Protein AF-A0A8E0RSD9-F1 (afdb_monomer)

Nearest PDB structures (foldseek):
  6y73-assembly5_E  TM=1.001E+00  e=8.583E-10  Homo sapiens
  6y73-assembly8_H  TM=9.996E-01  e=1.129E-09  Homo sapiens
  6y4y-assembly3_C  TM=1.001E+00  e=1.295E-09  Escherichia coli K-12
  6y4y-assembly1_A  TM=9.962E-01  e=1.054E-09  Escherichia coli K-12
  6y4z-assembly2_B  TM=1.001E+00  e=1.590E-09  Escherichia coli K-12

Mean predicted aligned error: 8.09 Å

Solvent-accessible surface area (backbone atoms only — not comparable to full-atom values): 7659 Å² total; per-residue (Å²): 133,86,77,67,62,55,76,70,34,81,88,56,85,85,74,91,81,87,75,87,79,85,74,97,72,86,85,51,72,78,60,56,75,73,58,82,89,83,89,78,69,75,69,71,48,63,39,68,62,47,81,34,75,42,60,56,62,40,75,63,56,67,73,68,26,27,50,40,44,66,53,24,31,73,65,49,50,56,54,29,59,77,58,73,36,48,61,83,45,32,53,47,78,46,70,18,73,64,30,60,16,58,24,33,35,42,36,23,98,45,81,51,83,89,50,64,72,85,85,84,121

pLDDT: mean 79.75, std 13.79, range [39.88, 96.12]

InterPro domains:
  IPR002589 Macro domain [PF01661] (52-107)
  IPR002589 Macro domain [PS51154] (22-121)
  IPR002589 Macro domain [SM00506] (34-119)
  IPR043472 Macro domain-like [G3DSA:3.40.220.10] (4-108)
  IPR043472 Macro domain-like [SSF52949] (32-107)

Organism: NCBI:txid27845

Structure (mmCIF, N/CA/C/O backbone):
data_AF-A0A8E0RSD9-F1
#
_entry.id   AF-A0A8E0RSD9-F1
#
loop_
_atom_site.group_PDB
_atom_site.id
_atom_site.type_symbol
_atom_site.label_atom_id
_atom_site.label_alt_id
_atom_site.label_comp_id
_atom_site.label_asym_id
_atom_site.label_entity_id
_atom_site.label_seq_id
_atom_site.pdbx_PDB_ins_code
_atom_site.Cartn_x
_atom_site.Cartn_y
_atom_site.Cartn_z
_atom_site.occupancy
_atom_site.B_iso_or_equiv
_atom_site.auth_seq_id
_atom_site.auth_comp_id
_atom_site.auth_asym_id
_atom_site.auth_atom_id
_atom_site.pdbx_PDB_model_num
ATOM 1 N N . MET A 1 1 ? -24.186 4.566 0.675 1.00 39.88 1 MET A N 1
ATOM 2 C CA . MET A 1 1 ? -24.093 3.090 0.671 1.00 39.88 1 MET A CA 1
ATOM 3 C C . MET A 1 1 ? -22.981 2.699 1.626 1.00 39.88 1 MET A C 1
ATOM 5 O O . MET A 1 1 ? -21.836 3.030 1.356 1.00 39.88 1 MET A O 1
ATOM 9 N N . SER A 1 2 ? -23.297 2.094 2.768 1.00 47.25 2 SER A N 1
ATOM 10 C CA . SER A 1 2 ? -22.281 1.486 3.631 1.00 47.25 2 SER A CA 1
ATOM 11 C C . SER A 1 2 ? -21.796 0.204 2.953 1.00 47.25 2 SER A C 1
ATOM 13 O O . SER A 1 2 ? -22.568 -0.733 2.762 1.00 47.25 2 SER A O 1
ATOM 15 N N . LEU A 1 3 ? -20.536 0.178 2.516 1.00 53.47 3 LEU A N 1
ATOM 16 C CA . LEU A 1 3 ? -19.912 -1.047 2.021 1.00 53.47 3 LEU A CA 1
ATOM 17 C C . LEU A 1 3 ? -19.844 -2.041 3.180 1.00 53.47 3 LEU A C 1
ATOM 19 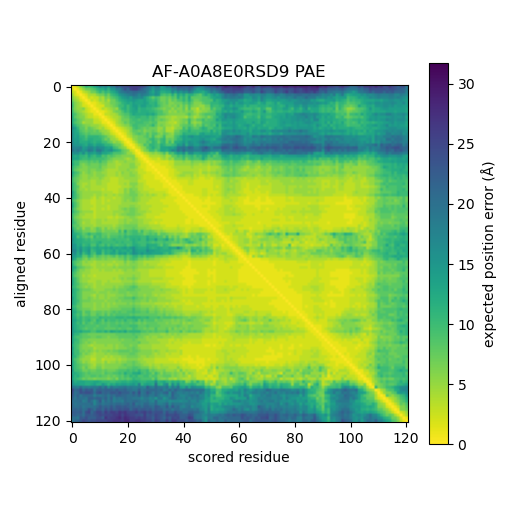O O . LEU A 1 3 ? -19.261 -1.744 4.223 1.00 53.47 3 LEU A O 1
ATOM 23 N N . ASN A 1 4 ? -20.439 -3.222 3.010 1.00 62.34 4 ASN A N 1
ATOM 24 C CA . ASN A 1 4 ? -20.244 -4.297 3.968 1.00 62.34 4 ASN A CA 1
ATOM 25 C C . ASN A 1 4 ? -18.849 -4.901 3.754 1.00 62.34 4 ASN A C 1
ATOM 27 O O . ASN A 1 4 ? -18.680 -5.845 2.981 1.00 62.34 4 ASN A O 1
ATOM 31 N N . VAL A 1 5 ? -17.850 -4.338 4.436 1.00 64.12 5 VAL A N 1
ATOM 32 C CA . VAL A 1 5 ? -16.433 -4.726 4.336 1.00 64.12 5 VAL A CA 1
ATOM 33 C C 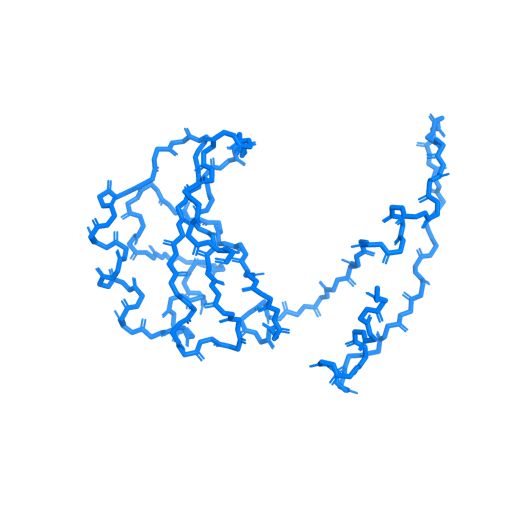. VAL A 1 5 ? -16.184 -6.215 4.600 1.00 64.12 5 VAL A C 1
ATOM 35 O O . VAL A 1 5 ? -15.248 -6.778 4.040 1.00 64.12 5 VAL A O 1
ATOM 38 N N . THR A 1 6 ? -17.053 -6.898 5.357 1.00 66.00 6 THR A N 1
ATOM 39 C CA . THR A 1 6 ? -16.938 -8.355 5.575 1.00 66.00 6 THR A CA 1
ATOM 40 C C . THR A 1 6 ? -17.063 -9.170 4.286 1.00 66.00 6 THR A C 1
ATOM 42 O O . THR A 1 6 ? -16.472 -10.241 4.189 1.00 66.00 6 THR A O 1
ATOM 45 N N . SER A 1 7 ? -17.770 -8.662 3.270 1.00 69.00 7 SER A N 1
ATOM 46 C CA . SER A 1 7 ? -17.899 -9.339 1.971 1.00 69.00 7 SER A CA 1
ATOM 47 C C . SER A 1 7 ? -16.622 -9.288 1.127 1.00 69.00 7 SER A C 1
ATOM 49 O O . SER A 1 7 ? -16.357 -10.218 0.371 1.00 69.00 7 SER A O 1
ATOM 51 N N . LEU A 1 8 ? -15.808 -8.237 1.287 1.00 68.19 8 LEU A N 1
ATOM 52 C CA . LEU A 1 8 ? -14.516 -8.095 0.605 1.00 68.19 8 LEU A CA 1
ATOM 53 C C . LEU A 1 8 ? -13.447 -8.998 1.230 1.00 68.19 8 LEU A C 1
ATOM 55 O O . LEU A 1 8 ? -12.501 -9.408 0.561 1.00 68.19 8 LEU A O 1
ATOM 59 N N . TRP A 1 9 ? -13.618 -9.335 2.510 1.00 74.69 9 TRP A N 1
ATOM 60 C CA . TRP A 1 9 ? -12.656 -10.110 3.281 1.00 74.69 9 TRP A CA 1
ATOM 61 C C . TRP A 1 9 ? -13.334 -11.169 4.155 1.00 74.69 9 TRP A C 1
ATOM 63 O O . TRP A 1 9 ? -13.350 -11.041 5.381 1.00 74.69 9 TRP A O 1
ATOM 73 N N . PRO A 1 10 ? -13.837 -12.263 3.556 1.00 71.19 10 PRO A N 1
ATOM 74 C CA . PRO A 1 10 ? -14.600 -13.285 4.278 1.00 71.19 10 PRO A CA 1
ATOM 75 C C . PRO A 1 10 ? -13.795 -13.984 5.384 1.00 71.19 10 PRO A C 1
ATOM 77 O O . PRO A 1 10 ? -14.364 -14.521 6.329 1.00 71.19 10 PRO A O 1
ATOM 80 N N . ASN A 1 11 ? -12.462 -13.951 5.288 1.00 74.06 11 ASN A N 1
ATOM 81 C CA . ASN A 1 11 ? -11.558 -14.556 6.265 1.00 74.06 11 ASN A CA 1
ATOM 82 C C . ASN A 1 11 ? -11.067 -13.570 7.342 1.00 74.06 11 ASN A C 1
ATOM 84 O O . ASN A 1 11 ? -10.374 -13.988 8.270 1.00 74.06 11 ASN A O 1
ATOM 88 N N . ILE A 1 12 ? -11.398 -12.276 7.244 1.00 74.44 12 ILE A N 1
ATOM 89 C CA . ILE A 1 12 ? -11.041 -11.274 8.254 1.00 74.44 12 ILE A CA 1
ATOM 90 C C . ILE A 1 12 ? -12.221 -11.114 9.210 1.00 74.44 12 ILE A C 1
ATOM 92 O O . ILE A 1 12 ? -13.314 -10.704 8.823 1.00 74.44 12 ILE A O 1
ATOM 96 N N . ARG A 1 13 ? -11.995 -11.418 10.491 1.00 75.81 13 ARG A N 1
ATOM 97 C CA . ARG A 1 13 ? -12.973 -11.132 11.545 1.00 75.81 13 ARG A CA 1
ATOM 98 C C . ARG A 1 13 ? -12.809 -9.688 11.998 1.00 75.81 13 ARG A C 1
ATOM 100 O O . ARG A 1 1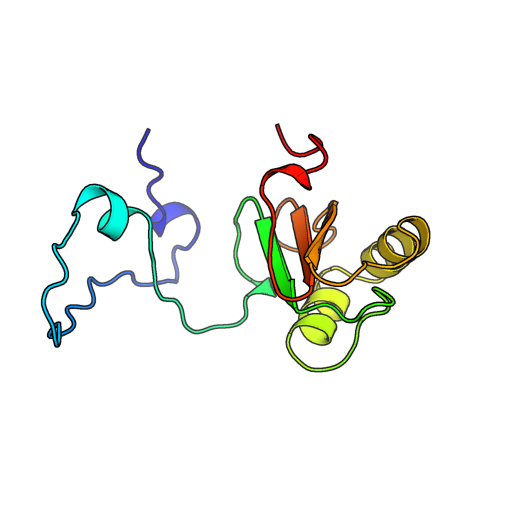3 ? -11.771 -9.327 12.543 1.00 75.81 13 ARG A O 1
ATOM 107 N N . PHE A 1 14 ? -13.846 -8.887 11.792 1.00 75.38 14 PHE A N 1
ATOM 108 C CA . PHE A 1 14 ? -13.911 -7.526 12.310 1.00 75.38 14 PHE A CA 1
ATOM 109 C C . PHE A 1 14 ? -14.472 -7.550 13.731 1.00 75.38 14 PHE A C 1
ATOM 111 O O . PHE A 1 14 ? -15.492 -8.184 13.997 1.00 75.38 14 PHE A O 1
ATOM 118 N N . SER A 1 15 ? -13.807 -6.850 14.642 1.00 78.62 15 SER A N 1
ATOM 119 C CA . SER A 1 15 ? -14.276 -6.637 16.009 1.00 78.62 15 SER A CA 1
ATOM 120 C C . SER A 1 15 ? -14.027 -5.192 16.403 1.00 78.62 15 SER A C 1
ATOM 122 O O . SER A 1 15 ? -12.956 -4.654 16.117 1.00 78.62 15 SER A O 1
ATOM 124 N N . THR A 1 16 ? -14.979 -4.577 17.098 1.00 78.31 16 THR A N 1
ATOM 125 C CA . THR A 1 16 ? -14.776 -3.256 17.694 1.00 78.31 16 THR A CA 1
ATOM 126 C C . THR A 1 16 ? -13.689 -3.351 18.760 1.00 78.31 16 THR A C 1
ATOM 128 O O . THR A 1 16 ? -13.829 -4.092 19.732 1.00 78.31 16 THR A O 1
ATOM 131 N N . VAL A 1 17 ? -12.610 -2.589 18.587 1.00 73.19 17 VAL A N 1
ATOM 132 C CA . VAL A 1 17 ? -11.580 -2.423 19.614 1.00 73.19 17 VAL A CA 1
ATOM 133 C C . VAL A 1 17 ? -11.911 -1.169 20.414 1.00 73.19 17 VAL A C 1
ATOM 135 O O . VAL A 1 17 ? -11.886 -0.062 19.883 1.00 73.19 17 VAL A O 1
ATOM 138 N N . THR A 1 18 ? -12.228 -1.330 21.695 1.00 74.50 18 THR A N 1
ATOM 139 C CA . THR A 1 18 ? -12.399 -0.207 22.624 1.00 74.50 18 THR A CA 1
ATOM 140 C C . THR A 1 18 ? -11.076 0.093 23.314 1.00 74.50 18 THR A C 1
ATOM 142 O O . THR A 1 18 ? -10.558 -0.745 24.052 1.00 74.50 18 THR A O 1
ATOM 145 N N . ALA A 1 19 ? -10.540 1.293 23.102 1.00 71.94 19 ALA A N 1
ATOM 146 C CA . ALA A 1 19 ? -9.390 1.796 23.842 1.00 71.94 19 ALA A CA 1
ATOM 147 C C . ALA A 1 19 ? -9.849 2.795 24.910 1.00 71.94 19 ALA A C 1
ATOM 149 O O . ALA A 1 19 ? -10.745 3.606 24.675 1.00 71.94 19 ALA A O 1
ATOM 150 N N . LYS A 1 20 ? -9.217 2.756 26.087 1.00 73.88 20 LYS A N 1
ATOM 151 C CA . LYS A 1 20 ? -9.413 3.782 27.112 1.00 73.88 20 LYS A CA 1
ATOM 152 C C . LYS A 1 20 ? -8.678 5.041 26.654 1.00 73.88 20 LYS A C 1
ATOM 154 O O . LYS A 1 20 ? -7.452 5.049 26.607 1.00 73.88 20 LYS A O 1
ATOM 159 N N . LEU A 1 21 ? -9.425 6.076 26.283 1.00 73.50 21 LEU A N 1
ATOM 160 C CA . LEU A 1 21 ? -8.840 7.353 25.884 1.00 73.50 21 LEU A CA 1
ATOM 161 C C . LEU A 1 21 ? -8.177 8.015 27.097 1.00 73.50 21 LEU A C 1
ATOM 163 O O . LEU A 1 21 ? -8.779 8.133 28.164 1.00 73.50 21 LEU A O 1
ATOM 167 N N . THR A 1 22 ? -6.930 8.443 26.933 1.00 76.25 22 THR A N 1
ATOM 168 C CA . THR A 1 22 ? -6.221 9.292 27.894 1.00 76.25 22 THR A CA 1
ATOM 169 C C . THR A 1 22 ? -6.185 10.714 27.339 1.00 76.25 22 THR A C 1
ATOM 171 O O . THR A 1 22 ? -5.474 10.967 26.370 1.00 76.25 22 THR A O 1
ATOM 174 N N . GLY A 1 23 ? -6.964 11.626 27.928 1.00 74.69 23 GLY A N 1
ATOM 175 C CA . GLY A 1 23 ? -7.048 13.037 27.524 1.00 74.69 23 GLY A CA 1
ATOM 176 C C . GLY A 1 23 ? -8.462 13.491 27.144 1.00 74.69 23 GLY A C 1
ATOM 177 O O . GLY A 1 23 ? -9.415 12.717 27.200 1.00 74.69 23 GLY A O 1
ATOM 178 N N . SER A 1 24 ? -8.594 14.762 26.760 1.00 73.56 24 SER A N 1
ATOM 179 C CA . SER A 1 24 ? -9.845 15.396 26.323 1.00 73.56 24 SER A CA 1
ATOM 180 C C . SER A 1 24 ? -10.023 15.276 24.805 1.00 73.56 24 SER A C 1
ATOM 182 O O . SER A 1 24 ? -9.914 16.265 24.083 1.00 73.56 24 SER A O 1
ATOM 184 N N . ILE A 1 25 ? -10.231 14.056 24.306 1.00 79.31 25 ILE A N 1
ATOM 185 C CA . ILE A 1 25 ? -10.598 13.830 22.901 1.00 79.31 25 ILE A CA 1
ATOM 186 C C . ILE A 1 25 ? -12.072 13.445 22.855 1.00 79.31 25 ILE A C 1
ATOM 188 O O . ILE A 1 25 ? -12.473 12.442 23.445 1.00 79.31 25 ILE A O 1
ATOM 192 N N . GLU A 1 26 ? -12.868 14.233 22.138 1.00 80.69 26 GLU A N 1
ATOM 193 C CA . GLU A 1 26 ? -14.254 13.886 21.840 1.00 80.69 26 GLU A CA 1
ATOM 194 C C . GLU A 1 26 ? -14.298 12.790 20.771 1.00 80.69 26 GLU A C 1
ATOM 196 O O . GLU A 1 26 ? -13.655 12.875 19.722 1.00 80.69 26 GLU A O 1
ATOM 201 N N . THR A 1 27 ? -15.053 11.729 21.041 1.00 80.19 27 THR A N 1
ATOM 202 C CA . THR A 1 27 ? -15.264 10.646 20.080 1.00 80.19 27 THR A CA 1
ATOM 203 C C . THR A 1 27 ? -16.281 11.058 19.028 1.00 80.19 27 THR A C 1
ATOM 205 O O . THR A 1 27 ? -17.364 11.523 19.374 1.00 80.19 27 THR A O 1
ATOM 208 N N . ASN A 1 28 ? -15.980 10.794 17.757 1.00 85.81 28 ASN A N 1
ATOM 209 C CA . ASN A 1 28 ? -16.920 10.965 16.655 1.00 85.81 28 ASN A CA 1
ATOM 210 C C . ASN A 1 28 ? -17.300 9.584 16.080 1.00 85.81 28 ASN A C 1
ATOM 212 O O . ASN A 1 28 ? -16.473 8.982 15.388 1.00 85.81 28 ASN A O 1
ATOM 216 N N . PRO A 1 29 ? -18.525 9.081 16.338 1.00 83.00 29 PRO A N 1
ATOM 217 C CA . PRO A 1 29 ? -18.965 7.762 15.878 1.00 83.00 29 PRO A CA 1
ATOM 218 C C . PRO A 1 29 ? -18.874 7.569 14.358 1.00 83.00 29 PRO A C 1
ATOM 220 O O . PRO A 1 29 ? -18.492 6.490 13.901 1.00 83.00 29 PRO A O 1
ATOM 223 N N . ASP A 1 30 ? -19.150 8.614 13.574 1.00 86.62 30 ASP A N 1
ATOM 224 C CA . ASP A 1 30 ? -19.105 8.546 12.110 1.00 86.62 30 ASP A CA 1
ATOM 225 C C . ASP A 1 30 ? -17.676 8.369 11.588 1.00 86.62 30 ASP A C 1
ATOM 227 O O . ASP A 1 30 ? -17.461 7.667 10.597 1.00 86.62 30 ASP A O 1
ATOM 231 N N . LEU A 1 31 ? -16.688 8.984 12.248 1.00 85.50 31 LEU A N 1
ATOM 232 C CA . LEU A 1 31 ? -15.270 8.778 11.935 1.00 85.50 31 LEU A CA 1
ATOM 233 C C . LEU A 1 31 ? -14.788 7.413 12.420 1.00 85.50 31 LEU A C 1
ATOM 235 O O . LEU A 1 31 ? -14.070 6.725 11.694 1.00 85.50 31 LEU A O 1
ATOM 239 N N . SER A 1 32 ? -15.211 6.990 13.612 1.00 83.69 32 SER A N 1
ATOM 240 C CA . SER A 1 32 ? -14.844 5.686 14.171 1.00 83.69 32 SER A CA 1
ATOM 241 C C . SER A 1 32 ? -15.282 4.526 13.276 1.00 83.69 32 SER A C 1
ATOM 243 O O . SER A 1 32 ? -14.539 3.562 13.139 1.00 83.69 32 SER A O 1
ATOM 245 N N . MET A 1 33 ? -16.428 4.636 12.600 1.00 82.69 33 MET A N 1
ATOM 246 C CA . MET A 1 33 ? -16.903 3.616 11.655 1.00 82.69 33 MET A CA 1
ATOM 247 C C . MET A 1 33 ? -16.123 3.562 10.329 1.00 82.69 33 MET A C 1
ATOM 249 O O . MET A 1 33 ? -16.264 2.593 9.586 1.00 82.69 33 MET A O 1
ATOM 253 N N . ARG A 1 34 ? -15.312 4.580 10.008 1.00 85.19 34 ARG A N 1
ATOM 254 C CA . ARG A 1 34 ? -14.512 4.655 8.766 1.00 85.19 34 ARG A CA 1
ATOM 255 C C . ARG A 1 34 ? -13.070 4.190 8.943 1.00 85.19 34 ARG A C 1
ATOM 257 O O . ARG A 1 34 ? -12.360 4.032 7.954 1.00 85.19 34 ARG A O 1
ATOM 264 N N . ILE A 1 35 ? -12.628 4.005 10.184 1.00 86.44 35 ILE A N 1
ATOM 265 C CA . ILE A 1 35 ? -11.258 3.623 10.520 1.00 86.44 35 ILE A CA 1
ATOM 266 C C . ILE A 1 35 ? -11.274 2.188 11.031 1.00 86.44 35 ILE A C 1
ATOM 268 O O . ILE A 1 35 ? -12.128 1.790 11.816 1.00 86.44 35 ILE A O 1
ATOM 272 N N . SER A 1 36 ? -10.321 1.385 10.577 1.00 87.06 36 SER A N 1
ATOM 273 C CA . SER A 1 36 ? -10.152 0.009 11.032 1.00 87.06 36 SER A CA 1
ATOM 274 C C . SER A 1 36 ? -8.679 -0.269 11.270 1.00 87.06 36 SER A C 1
ATOM 276 O O . SER A 1 36 ? -7.822 0.204 10.526 1.00 87.06 36 SER A O 1
ATOM 278 N N . LEU A 1 37 ? -8.392 -1.044 12.313 1.00 86.88 37 LEU A N 1
ATOM 279 C CA . LEU A 1 37 ? -7.061 -1.575 12.565 1.00 86.88 37 LEU A CA 1
ATOM 280 C C . LEU A 1 37 ? -7.014 -3.010 12.054 1.00 86.88 37 LEU A C 1
ATOM 282 O O . LEU A 1 37 ? -7.863 -3.828 12.404 1.00 86.88 37 LEU A O 1
ATOM 286 N N . TRP A 1 38 ? -6.005 -3.315 11.249 1.00 87.00 38 TRP A N 1
ATOM 287 C CA . TRP A 1 38 ? -5.792 -4.650 10.721 1.00 87.00 38 TRP A CA 1
ATOM 288 C C . TRP A 1 38 ? -4.318 -5.030 10.822 1.00 87.00 38 TRP A C 1
ATOM 290 O O . TRP A 1 38 ? -3.441 -4.208 10.565 1.00 87.00 38 TRP A O 1
ATOM 300 N N . SER A 1 39 ? -4.060 -6.277 11.211 1.00 88.88 39 SER A N 1
ATOM 301 C CA . SER A 1 39 ? -2.716 -6.843 11.300 1.00 88.88 39 SER A CA 1
ATOM 302 C C . SER A 1 39 ? -2.581 -7.957 10.270 1.00 88.88 39 SER A C 1
ATOM 304 O O . SER A 1 39 ? -3.269 -8.975 10.356 1.00 88.88 39 SER A O 1
ATOM 306 N N . GLY A 1 40 ? -1.716 -7.745 9.282 1.00 90.00 40 GLY A N 1
ATOM 307 C CA . GLY A 1 40 ? -1.469 -8.693 8.206 1.00 90.00 40 GLY A CA 1
ATOM 308 C C . GLY A 1 40 ? -0.645 -8.091 7.068 1.00 90.00 40 GLY A C 1
ATOM 309 O O . GLY A 1 40 ? -0.113 -6.987 7.172 1.00 90.00 40 GLY A O 1
ATOM 310 N N . ASP A 1 41 ? -0.532 -8.845 5.975 1.00 92.19 41 ASP A N 1
ATOM 311 C CA . ASP A 1 41 ? 0.189 -8.442 4.766 1.00 92.19 41 ASP A CA 1
ATOM 312 C C . ASP A 1 41 ? -0.678 -7.548 3.862 1.00 92.19 41 ASP A C 1
ATOM 314 O O . ASP A 1 41 ? -1.582 -8.032 3.176 1.00 92.19 41 ASP A O 1
ATOM 318 N N . ILE A 1 42 ? -0.378 -6.246 3.830 1.00 93.00 42 ILE A N 1
ATOM 319 C CA . ILE A 1 42 ? -1.132 -5.235 3.067 1.00 93.00 42 ILE A CA 1
ATOM 320 C C . ILE A 1 42 ? -1.311 -5.591 1.582 1.00 93.00 42 ILE A C 1
ATOM 322 O O . ILE A 1 42 ? -2.308 -5.196 0.981 1.00 93.00 42 ILE A O 1
ATOM 326 N N . THR A 1 43 ? -0.421 -6.406 1.002 1.00 94.12 43 THR A N 1
ATOM 327 C CA . THR A 1 43 ? -0.510 -6.848 -0.401 1.00 94.12 43 THR A CA 1
ATOM 328 C C . THR A 1 43 ? -1.693 -7.779 -0.681 1.00 94.12 43 THR A C 1
ATOM 330 O O . THR A 1 43 ? -1.972 -8.095 -1.835 1.00 94.12 43 THR A O 1
ATOM 333 N N . LYS A 1 44 ? -2.402 -8.242 0.357 1.00 92.12 44 LYS A N 1
ATOM 334 C CA . LYS A 1 44 ? -3.579 -9.119 0.251 1.00 92.12 44 LYS A CA 1
ATOM 335 C C . LYS A 1 44 ? -4.910 -8.371 0.333 1.00 92.12 44 LYS A C 1
ATOM 337 O O . LYS A 1 44 ? -5.961 -8.998 0.200 1.00 92.12 44 LYS A O 1
ATOM 342 N N . LEU A 1 45 ? -4.897 -7.060 0.571 1.00 90.56 45 LEU A N 1
ATOM 343 C CA . LEU A 1 45 ? -6.122 -6.283 0.742 1.00 90.56 45 LEU A CA 1
ATOM 344 C C . LEU A 1 45 ? -6.768 -5.939 -0.610 1.00 90.56 45 LEU A C 1
ATOM 346 O O . LEU A 1 45 ? -6.214 -5.183 -1.401 1.00 90.56 45 LEU A O 1
ATOM 350 N N . ALA A 1 46 ? -7.978 -6.455 -0.846 1.00 89.31 46 ALA A N 1
ATOM 351 C CA . ALA A 1 46 ? -8.851 -6.047 -1.946 1.00 89.31 46 ALA A CA 1
ATOM 352 C C . ALA A 1 46 ? -9.573 -4.725 -1.615 1.00 89.31 46 ALA A C 1
ATOM 354 O O . ALA A 1 46 ? -10.709 -4.712 -1.144 1.00 89.31 46 ALA A O 1
ATOM 355 N N . VAL A 1 47 ? -8.876 -3.610 -1.830 1.00 88.25 47 VAL A N 1
ATOM 356 C CA . VAL A 1 47 ? -9.355 -2.228 -1.632 1.00 88.25 47 VAL A CA 1
ATOM 357 C C . VAL A 1 47 ? -9.132 -1.396 -2.884 1.00 88.25 47 VAL A C 1
ATOM 359 O O . VAL A 1 47 ? -8.442 -1.813 -3.809 1.00 88.25 47 VAL A O 1
ATOM 362 N N . ASP A 1 48 ? -9.683 -0.186 -2.914 1.00 88.06 48 ASP A N 1
ATOM 363 C CA . ASP A 1 48 ? -9.411 0.731 -4.018 1.00 88.06 48 ASP A CA 1
ATOM 364 C C . ASP A 1 48 ? -7.919 1.073 -4.104 1.00 88.06 48 ASP A C 1
ATOM 366 O O . ASP A 1 48 ? -7.342 0.973 -5.183 1.00 88.06 48 ASP A O 1
ATOM 370 N N . ALA A 1 49 ? -7.270 1.365 -2.972 1.00 89.50 49 ALA A N 1
ATOM 371 C CA . ALA A 1 49 ? -5.853 1.699 -2.942 1.00 89.50 49 ALA A CA 1
ATOM 372 C C . ALA A 1 49 ? -5.137 1.168 -1.699 1.00 89.50 49 ALA A C 1
ATOM 374 O O . ALA A 1 49 ? -5.702 1.167 -0.603 1.00 89.50 49 ALA A O 1
ATOM 375 N N . ILE A 1 50 ? -3.864 0.807 -1.857 1.00 91.06 50 ILE A N 1
ATOM 376 C CA . ILE A 1 50 ? -2.922 0.652 -0.741 1.00 91.06 50 ILE A 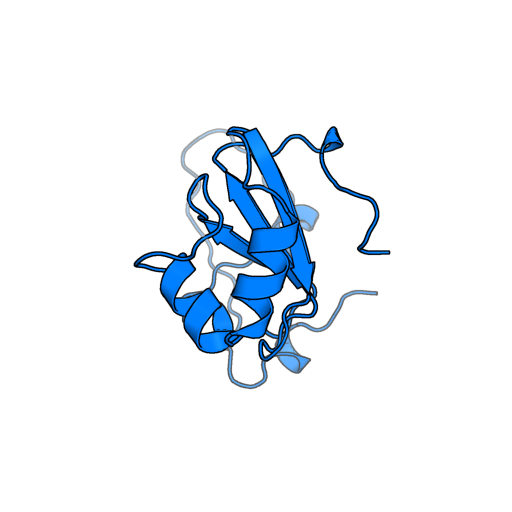CA 1
ATOM 377 C C . ILE A 1 50 ? -1.845 1.738 -0.811 1.00 91.06 50 ILE A C 1
ATOM 379 O O . ILE A 1 50 ? -1.489 2.204 -1.892 1.00 91.06 50 ILE A O 1
ATOM 383 N N . ALA A 1 51 ? -1.329 2.155 0.344 1.00 90.25 51 ALA A N 1
ATOM 384 C CA . ALA A 1 51 ? -0.234 3.116 0.418 1.00 90.25 51 ALA A CA 1
ATOM 385 C C . ALA A 1 51 ? 1.104 2.393 0.615 1.00 90.25 51 ALA A C 1
ATOM 387 O O . ALA A 1 51 ? 1.238 1.541 1.495 1.00 90.25 51 ALA A O 1
ATOM 388 N N . ASN A 1 52 ? 2.100 2.773 -0.177 1.00 88.12 52 ASN A N 1
ATOM 389 C CA . ASN A 1 52 ? 3.474 2.312 -0.089 1.00 88.12 52 ASN A CA 1
ATOM 390 C C . ASN A 1 52 ? 4.359 3.388 0.556 1.00 88.12 52 ASN A C 1
ATOM 392 O O . ASN A 1 52 ? 4.371 4.548 0.135 1.00 88.12 52 ASN A O 1
ATOM 396 N N . ALA A 1 53 ? 5.131 2.988 1.567 1.00 86.75 53 ALA A N 1
ATOM 397 C CA . ALA A 1 53 ? 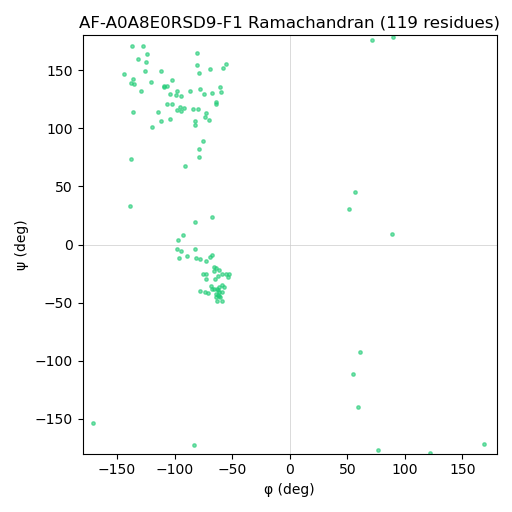6.187 3.802 2.158 1.00 86.75 53 ALA A CA 1
ATOM 398 C C . ALA A 1 53 ? 7.438 3.765 1.261 1.00 86.75 53 ALA A C 1
ATOM 400 O O . ALA A 1 53 ? 8.423 3.084 1.556 1.00 86.75 53 ALA A O 1
ATOM 401 N N . ALA A 1 54 ? 7.375 4.492 0.148 1.00 81.50 54 ALA A N 1
ATOM 402 C CA . ALA A 1 54 ? 8.370 4.424 -0.909 1.00 81.50 54 ALA A CA 1
ATOM 403 C C . ALA A 1 54 ? 9.632 5.256 -0.613 1.00 81.50 54 ALA A C 1
ATOM 405 O O . ALA A 1 54 ? 9.632 6.284 0.079 1.00 81.50 54 ALA A O 1
ATOM 406 N N . ASN A 1 55 ? 10.747 4.855 -1.219 1.00 83.19 55 ASN A N 1
ATOM 407 C CA . ASN A 1 55 ? 11.948 5.686 -1.282 1.00 83.19 55 ASN A CA 1
ATOM 408 C C . ASN A 1 55 ? 11.855 6.743 -2.404 1.00 83.19 55 ASN A C 1
ATOM 410 O O . ASN A 1 55 ? 11.021 6.654 -3.299 1.00 83.19 55 ASN A O 1
ATOM 414 N N . ALA A 1 56 ? 12.734 7.753 -2.380 1.00 79.69 56 ALA A N 1
ATOM 415 C CA . ALA A 1 56 ? 12.683 8.883 -3.320 1.00 79.69 56 ALA A CA 1
ATOM 416 C C . ALA A 1 56 ? 12.791 8.475 -4.801 1.00 79.69 56 ALA A C 1
ATOM 418 O O . ALA A 1 56 ? 12.332 9.205 -5.677 1.00 79.69 56 ALA A O 1
ATOM 419 N N . ARG A 1 57 ? 13.413 7.326 -5.085 1.00 79.69 57 ARG A N 1
ATOM 420 C CA . ARG A 1 57 ? 13.677 6.850 -6.448 1.00 79.69 57 ARG A CA 1
ATOM 421 C C . ARG A 1 57 ? 12.530 6.007 -7.006 1.00 79.69 57 ARG A C 1
ATOM 423 O O . ARG A 1 57 ? 12.575 5.697 -8.187 1.00 79.69 57 ARG A O 1
ATOM 430 N N . LEU A 1 58 ? 11.542 5.634 -6.181 1.00 81.94 58 LEU A N 1
ATOM 431 C CA . LEU A 1 58 ? 10.459 4.701 -6.534 1.00 81.94 58 LEU A CA 1
ATOM 432 C C . LEU A 1 58 ? 10.974 3.378 -7.132 1.00 81.94 58 LEU A C 1
ATOM 434 O O . LEU A 1 58 ? 10.347 2.762 -7.987 1.00 81.94 58 LEU A O 1
ATOM 438 N N . ALA A 1 59 ? 12.160 2.948 -6.708 1.00 81.56 59 ALA A N 1
ATOM 439 C CA . ALA A 1 59 ? 12.849 1.806 -7.301 1.00 81.56 59 ALA A CA 1
ATOM 440 C C . ALA A 1 59 ? 12.548 0.478 -6.582 1.00 81.56 59 ALA A C 1
ATOM 442 O O . ALA A 1 59 ? 13.202 -0.526 -6.861 1.00 81.56 59 ALA A O 1
ATOM 443 N N . GLY A 1 60 ? 11.597 0.474 -5.647 1.00 79.25 60 GLY A N 1
ATOM 444 C CA . GLY A 1 60 ? 11.449 -0.580 -4.651 1.00 79.25 60 GLY A CA 1
ATOM 445 C C . GLY A 1 60 ? 12.563 -0.555 -3.601 1.00 79.25 60 GLY A C 1
ATOM 446 O O . GLY A 1 60 ? 13.512 0.234 -3.671 1.00 79.25 60 GLY A O 1
ATOM 447 N N . GLY A 1 61 ? 12.456 -1.438 -2.610 1.00 87.25 61 GLY A N 1
ATOM 448 C CA . GLY A 1 61 ? 13.382 -1.502 -1.484 1.00 87.25 61 GLY A CA 1
ATOM 449 C C . GLY A 1 61 ? 13.168 -2.736 -0.609 1.00 87.25 61 GLY A C 1
ATOM 450 O O . GLY A 1 61 ? 12.691 -3.773 -1.067 1.00 87.25 61 GLY A O 1
ATOM 451 N N . GLY A 1 62 ? 13.538 -2.634 0.669 1.00 89.12 62 GLY A N 1
ATOM 452 C CA . GLY A 1 62 ? 13.178 -3.619 1.695 1.00 89.12 62 GLY A CA 1
ATOM 453 C C . GLY A 1 62 ? 11.776 -3.377 2.273 1.00 89.12 62 GLY A C 1
ATOM 454 O O . GLY A 1 62 ? 11.037 -2.516 1.802 1.00 89.12 62 GLY A O 1
ATOM 455 N N . GLY A 1 63 ? 11.408 -4.121 3.321 1.00 92.38 63 GLY A N 1
ATOM 456 C CA . GLY A 1 63 ? 10.166 -3.887 4.069 1.00 92.38 63 GLY A CA 1
ATOM 457 C C . GLY A 1 63 ? 8.893 -3.981 3.216 1.00 92.38 63 GLY A C 1
ATOM 458 O O . GLY A 1 63 ? 8.778 -4.867 2.364 1.00 92.38 63 GLY A O 1
ATOM 459 N N . VAL A 1 64 ? 7.943 -3.070 3.467 1.00 92.94 64 VAL A N 1
ATOM 460 C CA . VAL A 1 64 ? 6.643 -3.029 2.776 1.00 92.94 64 VAL A CA 1
ATOM 461 C C . VAL A 1 64 ? 6.780 -2.670 1.293 1.00 92.94 64 VAL A C 1
ATOM 463 O O . VAL A 1 64 ? 6.133 -3.307 0.472 1.00 92.94 64 VAL A O 1
ATOM 466 N N . ASP A 1 65 ? 7.692 -1.757 0.942 1.00 92.31 65 ASP A N 1
ATOM 467 C CA . ASP A 1 65 ? 7.978 -1.344 -0.442 1.00 92.31 65 ASP A CA 1
ATOM 468 C C . ASP A 1 65 ? 8.422 -2.547 -1.284 1.00 92.31 65 ASP A C 1
ATOM 470 O O . ASP A 1 65 ? 7.848 -2.873 -2.322 1.00 92.31 65 ASP A O 1
ATOM 474 N N . GLY A 1 66 ? 9.372 -3.324 -0.760 1.00 93.31 66 GLY A N 1
ATOM 475 C CA . GLY A 1 66 ? 9.789 -4.572 -1.393 1.00 93.31 66 GLY A CA 1
ATOM 476 C C . GLY A 1 66 ? 8.680 -5.620 -1.479 1.00 93.31 66 GLY A C 1
ATOM 477 O O . GLY A 1 66 ? 8.607 -6.347 -2.469 1.00 93.31 66 GLY A O 1
ATOM 478 N N . ALA A 1 67 ? 7.838 -5.742 -0.449 1.00 95.62 67 ALA A N 1
ATOM 479 C CA . ALA A 1 67 ? 6.720 -6.687 -0.457 1.00 95.62 67 ALA A CA 1
ATOM 480 C C . ALA A 1 67 ? 5.698 -6.332 -1.544 1.00 95.62 67 ALA A C 1
ATOM 482 O O . ALA A 1 67 ? 5.307 -7.210 -2.312 1.00 95.62 67 ALA A O 1
ATOM 483 N N . ILE A 1 68 ? 5.351 -5.051 -1.658 1.00 95.19 68 ILE A N 1
ATOM 484 C CA . ILE A 1 68 ? 4.446 -4.526 -2.677 1.00 95.19 68 ILE A CA 1
ATOM 485 C C . ILE A 1 68 ? 5.036 -4.724 -4.075 1.00 95.19 68 ILE A C 1
ATOM 487 O O . ILE A 1 68 ? 4.377 -5.329 -4.914 1.00 95.19 68 ILE A O 1
ATOM 491 N N . HIS A 1 69 ? 6.301 -4.361 -4.309 1.00 94.56 69 HIS A N 1
ATOM 492 C CA . HIS A 1 69 ? 6.958 -4.588 -5.603 1.00 94.56 69 HIS A CA 1
ATOM 493 C C . HIS A 1 69 ? 7.002 -6.063 -6.017 1.00 94.56 69 HIS A C 1
ATOM 495 O O . HIS A 1 69 ? 6.757 -6.387 -7.180 1.00 94.56 69 HIS A O 1
ATOM 501 N N . ARG A 1 70 ? 7.277 -6.978 -5.080 1.00 95.25 70 ARG A N 1
ATOM 502 C CA . ARG A 1 70 ? 7.247 -8.422 -5.366 1.00 95.25 70 ARG A CA 1
ATOM 503 C C . ARG A 1 70 ? 5.839 -8.917 -5.690 1.00 95.25 70 ARG A C 1
ATOM 505 O O . ARG A 1 70 ? 5.701 -9.773 -6.556 1.00 95.25 70 ARG A O 1
ATOM 512 N N . ALA A 1 71 ? 4.821 -8.405 -4.999 1.00 96.12 71 ALA A N 1
ATOM 513 C CA . ALA A 1 71 ? 3.436 -8.830 -5.176 1.00 96.12 71 ALA A CA 1
ATOM 514 C C . ALA A 1 71 ? 2.777 -8.230 -6.430 1.00 96.12 71 ALA A C 1
ATOM 516 O O . ALA A 1 71 ? 2.064 -8.945 -7.125 1.00 96.12 71 ALA A O 1
ATOM 517 N N . ALA A 1 72 ? 3.035 -6.958 -6.743 1.00 94.94 72 ALA A N 1
ATOM 518 C CA . ALA A 1 72 ? 2.506 -6.262 -7.918 1.00 94.94 72 ALA A CA 1
ATOM 519 C C . ALA A 1 72 ? 3.165 -6.721 -9.229 1.00 94.94 72 ALA A C 1
ATOM 521 O O . ALA A 1 72 ? 2.553 -6.645 -10.295 1.00 94.94 72 ALA A O 1
ATOM 522 N N . GLY A 1 73 ? 4.399 -7.230 -9.152 1.00 94.75 73 GLY A N 1
ATOM 523 C CA . GLY A 1 73 ? 5.156 -7.730 -10.294 1.00 94.75 73 GLY A CA 1
ATOM 524 C C . GLY A 1 73 ? 6.014 -6.662 -10.990 1.00 94.75 73 GLY A C 1
ATOM 525 O O . GLY A 1 73 ? 6.029 -5.492 -10.601 1.00 94.75 73 GLY A O 1
ATOM 526 N N . PRO A 1 74 ? 6.763 -7.052 -12.039 1.00 94.50 74 PRO A N 1
ATOM 527 C CA . PRO A 1 74 ? 7.765 -6.192 -12.676 1.00 94.50 74 PRO A CA 1
ATOM 528 C C . PRO A 1 74 ? 7.177 -4.956 -13.375 1.00 94.50 74 PRO A C 1
ATOM 530 O O . PRO A 1 74 ? 7.882 -3.961 -13.548 1.00 94.50 74 PRO A O 1
ATOM 533 N N . GLU A 1 75 ? 5.896 -4.987 -13.751 1.00 93.19 75 GLU A N 1
ATOM 534 C CA . GLU A 1 75 ? 5.221 -3.857 -14.401 1.00 93.19 75 GLU A CA 1
ATOM 535 C C . GLU A 1 75 ? 5.105 -2.635 -13.482 1.00 93.19 75 GLU A C 1
ATOM 537 O O . GLU A 1 75 ? 5.216 -1.503 -13.959 1.00 93.19 75 GLU A O 1
ATOM 542 N N . LEU A 1 76 ? 5.013 -2.844 -12.163 1.00 92.06 76 LEU A N 1
ATOM 543 C CA . LEU A 1 76 ? 5.044 -1.744 -11.201 1.00 92.06 76 LEU A CA 1
ATOM 544 C C . LEU A 1 76 ? 6.357 -0.969 -11.286 1.00 92.06 76 LEU A 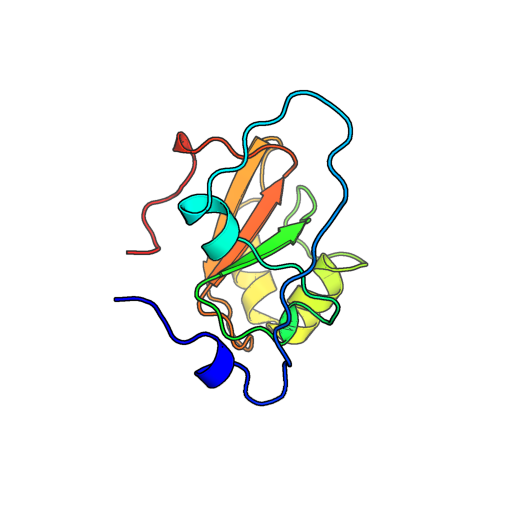C 1
ATOM 546 O O . LEU A 1 76 ? 6.352 0.257 -11.353 1.00 92.06 76 LEU A O 1
ATOM 550 N N . HIS A 1 77 ? 7.489 -1.671 -11.347 1.00 89.75 77 HIS A N 1
ATOM 551 C CA . HIS A 1 77 ? 8.789 -1.014 -11.444 1.00 89.75 77 HIS A CA 1
ATOM 552 C C . HIS A 1 77 ? 8.905 -0.176 -12.725 1.00 89.75 77 HIS A C 1
ATOM 554 O O . HIS A 1 77 ? 9.386 0.954 -12.681 1.00 89.75 77 HIS A O 1
ATOM 560 N N . LYS A 1 78 ? 8.399 -0.684 -13.856 1.00 91.06 78 LYS A N 1
ATOM 561 C CA . LYS A 1 78 ? 8.371 0.063 -15.124 1.00 91.06 78 LYS A CA 1
ATOM 562 C C . LYS A 1 78 ? 7.518 1.329 -15.023 1.00 91.06 78 LYS A C 1
ATOM 564 O O . LYS A 1 78 ? 7.951 2.385 -15.481 1.00 91.06 78 LYS A O 1
ATOM 569 N N . ALA A 1 79 ? 6.345 1.246 -14.396 1.00 89.25 79 ALA A N 1
ATOM 570 C CA . ALA A 1 79 ? 5.495 2.411 -14.172 1.00 89.25 79 ALA A CA 1
ATOM 571 C C . ALA A 1 79 ? 6.169 3.440 -13.254 1.00 89.25 79 ALA A C 1
ATOM 573 O O . ALA A 1 79 ? 6.171 4.629 -13.565 1.00 89.25 79 ALA A O 1
ATOM 574 N N . CYS A 1 80 ? 6.825 2.996 -12.181 1.00 90.00 80 CYS A N 1
ATOM 575 C CA . CYS A 1 80 ? 7.573 3.874 -11.284 1.00 90.00 80 CYS A CA 1
ATOM 576 C C . CYS A 1 80 ? 8.732 4.605 -11.974 1.00 90.00 80 CYS A C 1
ATOM 578 O O . CYS A 1 80 ? 8.977 5.778 -11.683 1.00 90.00 80 CYS A O 1
ATOM 580 N N . LEU A 1 81 ? 9.423 3.956 -12.917 1.00 88.44 81 LEU A N 1
ATOM 581 C CA . LEU A 1 81 ? 10.473 4.603 -13.710 1.00 88.44 81 LEU A CA 1
ATOM 582 C C . LEU A 1 81 ? 9.918 5.753 -14.560 1.00 88.44 81 LEU A C 1
ATOM 584 O O . LEU A 1 81 ? 10.536 6.813 -14.619 1.00 88.44 81 LEU A O 1
ATOM 588 N N . ALA A 1 82 ? 8.727 5.590 -15.145 1.00 87.88 82 ALA A N 1
ATOM 589 C CA . ALA A 1 82 ? 8.066 6.644 -15.920 1.00 87.88 82 ALA A CA 1
ATOM 590 C C . ALA A 1 82 ? 7.653 7.859 -15.066 1.00 87.88 82 ALA A C 1
ATOM 592 O O . ALA A 1 82 ? 7.455 8.954 -15.592 1.00 87.88 82 ALA A O 1
ATOM 593 N N . LEU A 1 83 ? 7.551 7.689 -13.744 1.00 85.88 83 LEU A N 1
ATOM 594 C CA . LEU A 1 83 ? 7.181 8.753 -12.818 1.00 85.88 83 LEU A CA 1
ATOM 595 C C . LEU A 1 83 ? 8.347 9.675 -12.434 1.00 85.88 83 LEU A C 1
ATOM 597 O O . LEU A 1 83 ? 8.084 10.723 -11.851 1.00 85.88 83 LEU A O 1
ATOM 601 N N . ASN A 1 84 ? 9.608 9.349 -12.742 1.00 87.00 84 ASN A N 1
ATOM 602 C CA . ASN A 1 84 ? 10.786 10.164 -12.392 1.00 87.00 84 ASN A CA 1
ATOM 603 C C . ASN A 1 84 ? 10.930 10.459 -10.878 1.00 87.00 84 ASN A C 1
ATOM 605 O O . ASN A 1 84 ? 11.204 11.588 -10.469 1.00 87.00 84 ASN A O 1
ATOM 609 N N . GLY A 1 85 ? 10.744 9.440 -10.029 1.00 85.81 85 GLY A N 1
ATOM 610 C CA . GLY A 1 85 ? 10.913 9.539 -8.570 1.00 85.81 85 GLY A CA 1
ATOM 611 C C . GLY A 1 85 ? 9.759 10.246 -7.850 1.00 85.81 85 GLY A C 1
ATOM 612 O O . GLY A 1 85 ? 8.770 10.617 -8.470 1.00 85.81 85 GLY A O 1
ATOM 613 N N . CYS A 1 86 ? 9.849 10.434 -6.533 1.00 84.12 86 CYS A N 1
ATOM 614 C CA . CYS A 1 86 ? 8.834 11.137 -5.736 1.00 84.12 86 CYS A CA 1
ATOM 615 C C . CYS A 1 86 ? 9.502 12.096 -4.733 1.00 84.12 86 CYS A C 1
ATOM 617 O O . CYS A 1 86 ? 10.207 11.632 -3.824 1.00 84.12 86 CYS A O 1
ATOM 619 N N . PRO A 1 87 ? 9.325 13.425 -4.887 1.00 82.25 87 PRO A N 1
ATOM 620 C CA . PRO A 1 87 ? 9.823 14.398 -3.923 1.00 82.25 87 PRO A CA 1
ATOM 621 C C . PRO A 1 87 ? 9.254 14.159 -2.521 1.00 82.25 87 PRO A C 1
ATOM 623 O O . PRO A 1 87 ? 8.155 13.638 -2.346 1.00 82.25 87 PRO A O 1
ATOM 626 N N . THR A 1 88 ? 10.006 14.550 -1.495 1.00 79.06 88 THR A N 1
ATOM 627 C CA . THR A 1 88 ? 9.515 14.509 -0.112 1.00 79.06 88 THR A CA 1
ATOM 628 C C . THR A 1 88 ? 8.281 15.403 0.042 1.00 79.06 88 THR A C 1
ATOM 630 O O . THR A 1 88 ? 8.291 16.533 -0.437 1.00 79.06 88 THR A O 1
ATOM 633 N N . GLY A 1 89 ? 7.240 14.916 0.723 1.00 78.88 89 GLY A N 1
ATOM 634 C CA . GLY A 1 89 ? 5.984 15.649 0.905 1.00 78.88 89 GLY A CA 1
ATOM 635 C C . GLY A 1 89 ? 4.953 15.428 -0.210 1.00 78.88 89 GLY A C 1
ATOM 636 O O . GLY A 1 89 ? 3.965 16.155 -0.278 1.00 78.88 89 GLY A O 1
ATOM 637 N N . GLN A 1 90 ? 5.200 14.478 -1.117 1.00 80.75 90 GLN A N 1
ATOM 638 C CA . GLN A 1 90 ? 4.319 14.181 -2.245 1.00 80.75 90 GLN A CA 1
ATOM 639 C C . GLN A 1 90 ? 3.899 12.711 -2.262 1.00 80.75 90 GLN A C 1
ATOM 641 O O . GLN A 1 90 ? 4.510 11.849 -1.618 1.00 80.75 90 GLN A O 1
ATOM 646 N N . ALA A 1 91 ? 2.853 12.438 -3.038 1.00 83.94 91 ALA A N 1
ATOM 647 C CA . ALA A 1 91 ? 2.448 11.093 -3.397 1.00 83.94 91 ALA A CA 1
ATOM 648 C C . ALA A 1 91 ? 2.347 10.947 -4.918 1.00 83.94 91 ALA A C 1
ATOM 650 O O . ALA A 1 91 ? 2.018 11.900 -5.624 1.00 83.94 91 ALA A O 1
ATOM 651 N N . LYS A 1 92 ? 2.617 9.744 -5.423 1.00 84.81 92 LYS A N 1
ATOM 652 C CA . LYS A 1 92 ? 2.350 9.375 -6.819 1.00 84.81 92 LYS A CA 1
ATOM 653 C C . LYS A 1 92 ? 1.492 8.133 -6.883 1.00 84.81 92 LYS A C 1
ATOM 655 O O . LYS A 1 92 ? 1.469 7.363 -5.930 1.00 84.81 92 LYS A O 1
ATOM 660 N N . ILE A 1 93 ? 0.794 7.951 -7.994 1.00 88.19 93 ILE A N 1
ATOM 661 C CA . ILE A 1 93 ? -0.137 6.844 -8.163 1.00 88.19 93 ILE A CA 1
ATOM 662 C C . ILE A 1 93 ? 0.261 5.961 -9.339 1.00 88.19 93 ILE A C 1
ATOM 664 O O . ILE A 1 93 ? 0.672 6.455 -10.389 1.00 88.19 93 ILE A O 1
ATOM 668 N N . THR A 1 94 ? 0.126 4.654 -9.154 1.00 88.25 94 THR A N 1
ATOM 669 C CA . THR A 1 94 ? 0.235 3.645 -10.211 1.00 88.25 94 THR A CA 1
ATOM 670 C C . THR A 1 94 ? -0.945 2.675 -10.125 1.00 88.25 94 THR A C 1
ATOM 672 O O . THR A 1 94 ? -1.558 2.549 -9.061 1.00 88.25 94 THR A O 1
ATOM 675 N N . PRO A 1 95 ? -1.277 1.951 -11.207 1.00 91.25 95 PRO A N 1
ATOM 676 C CA . PRO A 1 95 ? -2.136 0.772 -11.109 1.00 91.25 95 PRO A CA 1
ATOM 677 C C . PRO A 1 95 ? -1.577 -0.249 -10.105 1.00 91.25 95 PRO A C 1
ATOM 679 O O . PRO A 1 95 ? -0.371 -0.282 -9.865 1.00 91.25 95 PRO A O 1
ATOM 682 N N . GLY A 1 96 ? -2.437 -1.095 -9.532 1.00 88.00 96 GLY A N 1
ATOM 683 C CA . GLY A 1 96 ? -2.028 -2.160 -8.603 1.00 88.00 96 GLY A CA 1
ATOM 684 C C . GLY A 1 96 ? -1.423 -3.396 -9.285 1.00 88.00 96 GLY A C 1
ATOM 685 O O . GLY A 1 96 ? -0.810 -4.234 -8.627 1.00 88.00 96 GLY A O 1
ATOM 686 N N . PHE A 1 97 ? -1.548 -3.506 -10.612 1.00 93.19 97 PHE A N 1
ATOM 687 C CA . PHE A 1 97 ? -1.053 -4.630 -11.417 1.00 93.19 97 PHE A CA 1
ATOM 688 C C . PHE A 1 97 ? -1.577 -5.989 -10.929 1.00 93.19 97 PHE A C 1
ATOM 690 O O . PHE A 1 97 ? -2.761 -6.271 -11.088 1.00 93.19 97 PHE A O 1
ATOM 697 N N . LEU A 1 98 ? -0.710 -6.843 -10.376 1.00 94.06 98 LEU A N 1
ATOM 698 C CA . LEU A 1 98 ? -1.084 -8.160 -9.852 1.00 94.06 98 LEU A CA 1
ATOM 699 C C . LEU A 1 98 ? -1.658 -8.107 -8.425 1.00 94.06 98 LEU A C 1
ATOM 701 O O . LEU A 1 98 ? -2.059 -9.144 -7.891 1.00 94.06 98 LEU A O 1
ATOM 705 N N . LEU A 1 99 ? -1.691 -6.932 -7.788 1.00 93.25 99 LEU A N 1
ATOM 706 C CA . LEU A 1 99 ? -2.305 -6.766 -6.474 1.00 93.25 99 LEU A CA 1
ATOM 707 C C . LEU A 1 99 ? -3.834 -6.911 -6.551 1.00 93.25 99 LEU A C 1
ATOM 709 O O . LEU A 1 99 ? -4.448 -6.526 -7.544 1.00 93.25 99 LEU A O 1
ATOM 713 N N . PRO A 1 100 ? -4.481 -7.373 -5.466 1.00 90.50 100 PRO A N 1
ATOM 714 C CA . PRO A 1 100 ? -5.933 -7.290 -5.327 1.00 90.50 100 PRO A CA 1
ATOM 715 C C . PRO A 1 100 ? -6.461 -5.848 -5.275 1.00 90.50 100 PRO A C 1
ATOM 717 O O . PRO A 1 100 ? -7.654 -5.634 -5.487 1.00 90.50 100 PRO A O 1
ATOM 720 N N . SER A 1 101 ? -5.610 -4.868 -4.947 1.00 87.88 101 SER A N 1
ATOM 721 C CA . SER A 1 101 ? -5.983 -3.455 -4.936 1.00 87.88 101 SER A CA 1
ATOM 722 C C . SER A 1 101 ? -5.991 -2.856 -6.341 1.00 87.88 101 SER A C 1
ATOM 724 O O . SER A 1 101 ? -5.176 -3.222 -7.187 1.00 87.88 101 SER A O 1
ATOM 726 N N . LYS A 1 102 ? -6.880 -1.889 -6.600 1.00 84.75 102 LYS A N 1
ATOM 727 C CA . LYS A 1 102 ? -6.979 -1.264 -7.934 1.00 84.75 102 LYS A CA 1
ATOM 728 C C . LYS A 1 102 ? -5.773 -0.374 -8.239 1.00 84.75 102 LYS A C 1
ATOM 730 O O . LYS A 1 102 ? -5.253 -0.404 -9.356 1.00 84.75 102 LYS A O 1
ATOM 735 N N . CYS A 1 103 ? -5.314 0.401 -7.259 1.00 80.50 103 CYS A N 1
ATOM 736 C CA . CYS A 1 103 ? -4.152 1.279 -7.381 1.00 80.50 103 CYS A CA 1
ATOM 737 C C . CYS A 1 103 ? -3.231 1.236 -6.151 1.00 80.50 103 CYS A C 1
ATOM 739 O O . CYS A 1 103 ? -3.539 0.634 -5.118 1.00 80.50 103 CYS A O 1
ATOM 741 N N . GLU A 1 104 ? -2.070 1.869 -6.293 1.00 77.06 104 GLU A N 1
ATOM 742 C CA . GLU A 1 104 ? -1.065 2.050 -5.249 1.00 77.06 104 GLU A CA 1
ATOM 743 C C . GLU A 1 104 ? -0.660 3.524 -5.163 1.00 77.06 104 GLU A C 1
ATOM 745 O O . GLU A 1 104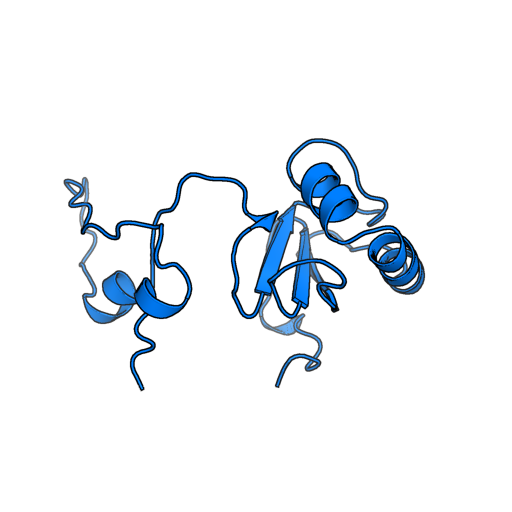 ? -0.338 4.147 -6.178 1.00 77.06 104 GLU A O 1
ATOM 750 N N . PHE A 1 105 ? -0.638 4.068 -3.945 1.00 80.44 105 PHE A N 1
ATOM 751 C CA . PHE A 1 105 ? -0.075 5.384 -3.655 1.00 80.44 105 PHE A CA 1
ATOM 752 C C . PHE A 1 105 ? 1.351 5.256 -3.118 1.00 80.44 105 PHE A C 1
ATOM 754 O O . PHE A 1 105 ? 1.565 4.774 -2.011 1.00 80.44 105 PHE A O 1
ATOM 761 N N . HIS A 1 106 ? 2.325 5.769 -3.860 1.00 77.31 106 HIS A N 1
ATOM 762 C CA . HIS A 1 106 ? 3.720 5.911 -3.444 1.00 77.31 106 HIS A CA 1
ATOM 763 C C . HIS A 1 106 ? 3.873 7.172 -2.601 1.00 77.31 106 HIS A C 1
ATOM 765 O O . HIS A 1 106 ? 3.903 8.269 -3.160 1.00 77.31 106 HIS A O 1
ATOM 771 N N . VAL A 1 107 ? 3.963 7.050 -1.277 1.00 70.25 107 VAL A N 1
ATOM 772 C CA . VAL A 1 107 ? 3.919 8.198 -0.355 1.00 70.25 107 VAL A CA 1
ATOM 773 C C . VAL A 1 107 ? 5.293 8.502 0.236 1.00 70.25 107 VAL A C 1
ATOM 775 O O . VAL A 1 107 ? 6.016 7.608 0.679 1.00 70.25 107 VAL A O 1
ATOM 778 N N . ARG A 1 108 ? 5.644 9.794 0.295 1.00 72.62 108 ARG A N 1
ATOM 779 C CA . ARG A 1 108 ? 6.880 10.300 0.908 1.00 72.62 108 ARG A CA 1
ATOM 780 C C . ARG A 1 108 ? 6.569 11.252 2.065 1.00 72.62 108 ARG A C 1
ATOM 782 O O . ARG A 1 108 ? 6.346 12.440 1.851 1.00 72.62 108 ARG A O 1
ATOM 789 N N . ASN A 1 109 ? 6.665 10.754 3.297 1.00 64.19 109 ASN A N 1
ATOM 790 C CA . ASN A 1 109 ? 6.424 11.488 4.547 1.00 64.19 109 ASN A CA 1
ATOM 791 C C . ASN A 1 109 ? 4.994 12.042 4.676 1.00 64.19 109 ASN A C 1
ATOM 793 O O . ASN A 1 109 ? 4.121 11.364 5.205 1.00 64.19 109 ASN A O 1
ATOM 797 N N . PHE A 1 110 ? 4.788 13.286 4.240 1.00 49.78 110 PHE A N 1
ATOM 798 C CA . PHE A 1 110 ? 3.587 14.079 4.484 1.00 49.78 110 PHE A CA 1
ATOM 799 C C . PHE A 1 110 ? 2.800 14.233 3.186 1.00 49.78 110 PHE A C 1
ATOM 801 O O . PHE A 1 110 ? 3.381 14.484 2.138 1.00 49.78 110 PHE A O 1
ATOM 808 N N . TRP A 1 111 ? 1.488 14.060 3.251 1.00 55.59 111 TRP A N 1
ATOM 809 C CA . TRP A 1 111 ? 0.605 14.139 2.096 1.00 55.59 111 TRP A CA 1
ATOM 810 C C . TRP A 1 111 ? -0.117 15.485 2.102 1.00 55.59 111 TRP A C 1
ATOM 812 O O . TRP A 1 111 ? -0.818 15.802 3.063 1.00 55.59 111 TRP A O 1
ATOM 822 N N . LEU A 1 112 ? 0.056 16.276 1.041 1.00 54.09 112 LEU A N 1
ATOM 823 C CA . LEU A 1 112 ? -0.763 17.462 0.801 1.00 54.09 112 LEU A CA 1
ATOM 824 C C . LEU A 1 112 ? -1.928 17.080 -0.129 1.00 54.09 112 LEU A C 1
ATOM 826 O O . LEU A 1 112 ? -1.662 16.535 -1.207 1.00 54.09 112 LEU A O 1
ATOM 830 N N . PRO A 1 113 ? -3.193 17.389 0.229 1.00 57.56 113 PRO A N 1
ATOM 831 C CA . PRO A 1 113 ? -4.370 17.063 -0.587 1.00 57.56 113 PRO A CA 1
ATOM 832 C C . PRO A 1 113 ? -4.280 17.576 -2.031 1.00 57.56 113 PRO A C 1
ATOM 834 O O . PRO A 1 113 ? -4.822 16.972 -2.950 1.00 57.56 113 PRO A O 1
ATOM 837 N N . GLU A 1 114 ? -3.545 18.668 -2.238 1.00 54.75 114 GLU A N 1
ATOM 838 C CA . GLU A 1 114 ? -3.342 19.331 -3.531 1.00 54.75 114 GLU A CA 1
ATOM 839 C C . GLU A 1 114 ? -2.484 18.518 -4.518 1.00 54.75 114 GLU A C 1
ATOM 841 O O . GLU A 1 114 ? -2.403 18.853 -5.696 1.00 54.75 114 GLU A O 1
ATOM 846 N N . THR A 1 115 ? -1.838 17.440 -4.059 1.00 51.31 115 THR A N 1
ATOM 847 C CA . THR A 1 115 ? -0.923 16.622 -4.875 1.00 51.31 115 THR A CA 1
ATOM 848 C C . THR A 1 115 ? -1.572 15.373 -5.478 1.00 51.31 115 THR A C 1
ATOM 850 O O . THR A 1 115 ? -0.891 14.596 -6.149 1.00 51.31 115 THR A O 1
ATOM 853 N N . ILE A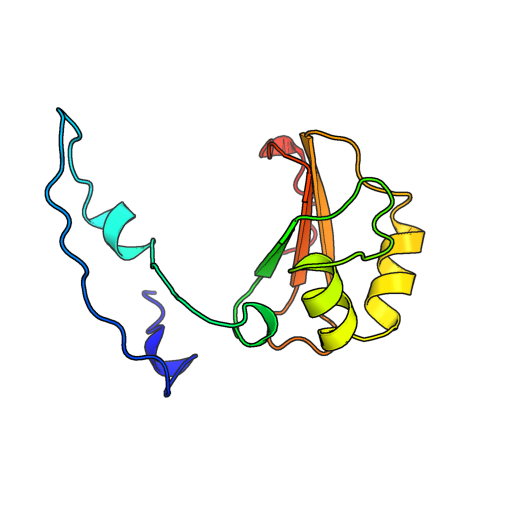 1 116 ? -2.884 15.169 -5.290 1.00 51.88 116 ILE A N 1
ATOM 854 C CA . ILE A 1 116 ? -3.611 14.083 -5.959 1.00 51.88 116 ILE A CA 1
ATOM 855 C C . ILE A 1 116 ? -3.704 14.415 -7.450 1.00 51.88 116 ILE A C 1
ATOM 857 O O . ILE A 1 116 ? -4.487 15.270 -7.862 1.00 51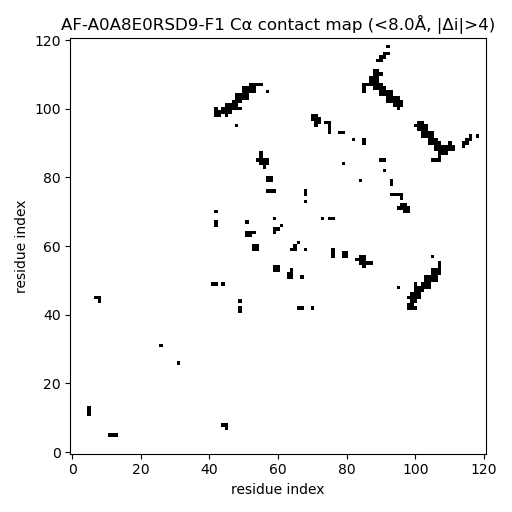.88 116 ILE A O 1
ATOM 861 N N . GLN A 1 117 ? -2.937 13.708 -8.283 1.00 52.25 117 GLN A N 1
ATOM 862 C CA . GLN A 1 117 ? -3.282 13.650 -9.699 1.00 52.25 117 GLN A CA 1
ATOM 863 C C . GLN A 1 117 ? -4.687 13.040 -9.808 1.00 52.25 117 GLN A C 1
ATOM 865 O O . GLN A 1 117 ? -4.914 12.003 -9.184 1.00 52.25 117 GLN A O 1
ATOM 870 N N . PRO A 1 118 ? -5.625 13.638 -10.567 1.00 47.88 118 PRO A N 1
ATOM 871 C CA . PRO A 1 118 ? -7.042 13.247 -10.595 1.00 47.88 118 PRO A CA 1
ATOM 872 C C . PRO A 1 118 ? -7.326 11.855 -11.201 1.00 47.88 118 PRO A C 1
ATOM 874 O O . PRO A 1 118 ? -8.430 11.579 -11.649 1.00 47.88 118 PRO A O 1
ATOM 877 N N . LEU A 1 119 ? -6.355 10.945 -11.211 1.00 45.09 119 LEU A N 1
ATOM 878 C CA . LEU A 1 119 ? -6.377 9.684 -11.943 1.00 45.09 119 LEU A CA 1
ATOM 879 C C . LEU A 1 119 ? -7.125 8.533 -11.234 1.00 45.09 119 LEU A C 1
ATOM 881 O O . LEU A 1 119 ? -6.885 7.374 -11.560 1.00 45.09 119 LEU A O 1
ATOM 885 N N . CYS A 1 120 ? -8.004 8.823 -10.268 1.00 42.19 120 CYS A N 1
ATOM 886 C CA . CYS A 1 120 ? -8.738 7.796 -9.513 1.00 42.19 120 CYS A CA 1
ATOM 887 C C . CYS A 1 120 ? -10.221 8.114 -9.246 1.00 42.19 120 CYS A C 1
ATOM 889 O O . CYS A 1 120 ? -10.759 7.698 -8.219 1.00 42.19 120 CYS A O 1
ATOM 891 N N . LEU A 1 121 ? -10.887 8.815 -10.167 1.00 40.25 121 LEU A N 1
ATOM 892 C CA . LEU A 1 121 ? -12.353 8.833 -10.254 1.00 40.25 121 LEU A CA 1
ATOM 893 C C . LEU A 1 121 ? -12.808 8.196 -11.566 1.00 40.25 121 LEU A C 1
ATOM 895 O O . LEU A 1 121 ? -12.231 8.562 -12.613 1.00 40.25 121 LEU A O 1
#

Foldseek 3Di:
DPPPVCVQPVPDDDDDDDDDDDDPDDDDPVVSSVDGDDDDQQLAGLEQEDEDQADQQLQADDDNSVSQDVQQDPVSNVVSNVVRGADAQAWDKDASRNGSHGIYIYHHHHHDPVRDPPPRD

Secondary structure (DSSP, 8-state):
----HHHH-TTPPP--------SS----HHHHTT-----S-GGG--SSEEEEE--TT-S--SHHHHHHHHHH-HHHHHHHHHTT---TT-EEEEE-TTSSSSEEEEE-SS--GGG--STT-

Radius of gyration: 16.42 Å; Cα contacts (8 Å, |Δi|>4): 162; chains: 1; bounding box: 38×34×44 Å

Sequence (121 aa):
MSLNVTSLWPNIRFSTVTAKLTGSIETNPDLSMRISLWSGDITKLAVDAIANAANARLAGGGGVDGAIHRAAGPELHKACLALNGCPTGQAKITPGFLLPSKCEFHVRNFWLPETIQPLCL